Protein AF-A0A7D5DQP4-F1 (afdb_monomer)

Mean predicted aligned error: 4.55 Å

Structure (mmCIF, N/CA/C/O backbone):
data_AF-A0A7D5DQP4-F1
#
_entry.id   AF-A0A7D5DQP4-F1
#
loop_
_atom_site.group_PDB
_atom_site.id
_atom_site.type_symbol
_atom_site.label_atom_id
_atom_site.label_alt_id
_atom_site.label_comp_id
_atom_site.label_asym_id
_atom_site.label_entity_id
_atom_site.label_seq_id
_atom_site.pdbx_PDB_ins_code
_atom_site.Cartn_x
_atom_site.Cartn_y
_atom_site.Cartn_z
_atom_site.occupancy
_atom_site.B_iso_or_equiv
_atom_site.auth_seq_id
_atom_site.auth_comp_id
_atom_site.auth_asym_id
_atom_site.auth_atom_id
_atom_site.pdbx_PDB_model_num
ATOM 1 N N . LEU A 1 1 ? 13.576 -10.100 -7.286 1.00 78.50 1 LEU A N 1
ATOM 2 C CA . LEU A 1 1 ? 13.529 -10.003 -5.806 1.00 78.50 1 LEU A CA 1
ATOM 3 C C . LEU A 1 1 ? 12.063 -10.027 -5.376 1.00 78.50 1 LEU A C 1
ATOM 5 O O . LEU A 1 1 ? 11.245 -9.524 -6.134 1.00 78.50 1 LEU A O 1
ATOM 9 N N . GLY A 1 2 ? 11.731 -10.605 -4.218 1.00 84.50 2 GLY A N 1
ATOM 10 C CA . GLY A 1 2 ? 10.346 -10.770 -3.737 1.00 84.50 2 GLY A CA 1
ATOM 11 C C . GLY A 1 2 ? 9.825 -12.213 -3.813 1.00 84.50 2 GLY A C 1
ATOM 12 O O . GLY A 1 2 ? 10.461 -13.072 -4.422 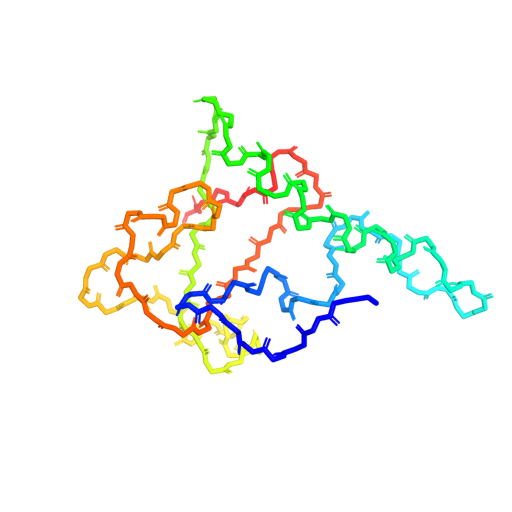1.00 84.50 2 GLY A O 1
ATOM 13 N N . THR A 1 3 ? 8.677 -12.478 -3.180 1.00 89.06 3 THR A N 1
ATOM 14 C CA . THR A 1 3 ? 8.008 -13.792 -3.142 1.00 89.06 3 THR A CA 1
ATOM 15 C C . THR A 1 3 ? 6.513 -13.650 -3.461 1.00 89.06 3 THR A C 1
ATOM 17 O O . THR A 1 3 ? 5.877 -12.737 -2.938 1.00 89.06 3 THR A O 1
ATOM 20 N N . PRO A 1 4 ? 5.921 -14.545 -4.278 1.00 88.12 4 PRO A N 1
ATOM 21 C CA . PRO A 1 4 ? 4.475 -14.571 -4.509 1.00 88.12 4 PRO A CA 1
ATOM 22 C C . PRO A 1 4 ? 3.704 -15.332 -3.416 1.00 88.12 4 PRO A C 1
ATOM 24 O O . PRO A 1 4 ? 2.483 -15.187 -3.297 1.00 88.12 4 PRO A O 1
ATOM 27 N N . HIS A 1 5 ? 4.399 -16.169 -2.641 1.00 91.94 5 HIS A N 1
ATOM 28 C CA . HIS A 1 5 ? 3.809 -16.931 -1.545 1.00 91.94 5 HIS A CA 1
ATOM 29 C C . HIS A 1 5 ? 3.397 -15.994 -0.410 1.00 91.94 5 HIS A C 1
ATOM 31 O O . HIS A 1 5 ? 4.084 -15.007 -0.153 1.00 91.94 5 HIS A O 1
ATOM 37 N N . ALA A 1 6 ? 2.279 -16.321 0.233 1.00 94.25 6 ALA A N 1
ATOM 38 C CA . ALA A 1 6 ? 1.795 -15.654 1.435 1.00 94.25 6 ALA A CA 1
ATOM 39 C C . ALA A 1 6 ? 2.444 -16.305 2.662 1.00 94.25 6 ALA A C 1
ATOM 41 O O . ALA A 1 6 ? 2.479 -17.535 2.736 1.00 94.25 6 ALA A O 1
ATOM 42 N N . TRP A 1 7 ? 2.966 -15.494 3.581 1.00 94.06 7 TRP A N 1
ATOM 43 C CA . TRP A 1 7 ? 3.678 -15.966 4.779 1.00 94.06 7 TRP A CA 1
ATOM 44 C C . TRP A 1 7 ? 3.168 -15.325 6.075 1.00 94.06 7 TRP A C 1
ATOM 46 O O . TRP A 1 7 ? 3.551 -15.775 7.153 1.00 94.06 7 TRP A O 1
ATOM 56 N N . GLY A 1 8 ? 2.347 -14.275 5.992 1.00 94.50 8 GLY A N 1
ATOM 57 C CA . GLY A 1 8 ? 1.822 -13.565 7.154 1.00 94.50 8 GLY A CA 1
ATOM 58 C C . GLY A 1 8 ? 0.403 -13.987 7.524 1.00 94.50 8 GLY A C 1
ATOM 59 O O . GLY A 1 8 ? -0.250 -14.767 6.831 1.00 94.50 8 GLY A O 1
ATOM 60 N N . ASP A 1 9 ? -0.112 -13.411 8.612 1.00 96.50 9 ASP A N 1
ATOM 61 C CA . ASP A 1 9 ? -1.559 -13.393 8.831 1.00 96.50 9 ASP A CA 1
ATOM 62 C C . ASP A 1 9 ? -2.235 -12.567 7.730 1.00 96.50 9 ASP A C 1
ATOM 64 O O . ASP A 1 9 ? -3.190 -13.027 7.105 1.00 96.50 9 ASP A O 1
ATOM 68 N N . ILE A 1 10 ? -1.697 -11.375 7.450 1.00 97.62 10 ILE A N 1
ATOM 69 C CA . ILE A 1 10 ? -2.155 -10.477 6.390 1.00 97.62 10 ILE A CA 1
ATOM 70 C C . ILE A 1 10 ? -1.005 -10.242 5.412 1.00 97.62 10 ILE A C 1
ATOM 72 O O . ILE A 1 10 ? 0.012 -9.649 5.770 1.00 97.62 10 ILE A O 1
ATOM 76 N N . ASP A 1 11 ? -1.199 -10.637 4.157 1.00 97.81 11 ASP A N 1
ATOM 77 C CA . ASP A 1 11 ? -0.252 -10.383 3.074 1.00 97.81 11 ASP A CA 1
ATOM 78 C C . ASP A 1 11 ? -0.812 -9.300 2.145 1.00 97.81 11 ASP A C 1
ATOM 80 O O . ASP A 1 11 ? -1.847 -9.477 1.493 1.00 97.81 11 ASP A O 1
ATOM 84 N N . PHE A 1 12 ? -0.124 -8.161 2.071 1.00 98.19 12 PHE A N 1
ATOM 85 C CA . PHE A 1 12 ? -0.503 -7.057 1.194 1.00 98.19 12 PHE A CA 1
ATOM 86 C C . PHE A 1 12 ? 0.244 -7.129 -0.140 1.00 98.19 12 PHE A C 1
ATOM 88 O O . PHE A 1 12 ? 1.464 -7.265 -0.178 1.00 98.19 12 PHE A O 1
ATOM 95 N N . TYR A 1 13 ? -0.482 -6.926 -1.238 1.00 97.88 13 TYR A N 1
ATOM 96 C CA . TYR A 1 13 ? 0.036 -6.940 -2.605 1.00 97.88 13 TYR A CA 1
ATOM 97 C C . TYR A 1 13 ? -0.262 -5.601 -3.313 1.00 97.88 13 TYR A C 1
ATOM 99 O O . TYR A 1 13 ? -1.147 -5.540 -4.180 1.00 97.88 13 TYR A O 1
ATOM 107 N N . PRO A 1 14 ? 0.444 -4.502 -2.962 1.00 97.69 14 PRO A N 1
ATOM 108 C CA . PRO A 1 14 ? 0.324 -3.221 -3.658 1.00 97.69 14 PRO A CA 1
ATOM 109 C C . PRO A 1 14 ? 0.592 -3.390 -5.147 1.00 97.69 14 PRO A C 1
ATOM 111 O O . PRO A 1 14 ? 1.610 -3.958 -5.548 1.00 97.69 14 PRO A O 1
ATOM 114 N N . ASN A 1 15 ? -0.337 -2.915 -5.971 1.00 96.94 15 ASN A N 1
ATOM 115 C CA . ASN A 1 15 ? -0.245 -2.970 -7.428 1.00 96.94 15 ASN A CA 1
ATOM 116 C C . ASN A 1 15 ? 0.009 -4.396 -7.969 1.00 96.94 15 ASN A C 1
ATOM 118 O O . ASN A 1 15 ? 0.649 -4.568 -9.000 1.00 96.94 15 ASN A O 1
ATOM 122 N N . GLY A 1 16 ? -0.454 -5.430 -7.254 1.00 95.06 16 GLY A N 1
ATOM 123 C CA . GLY A 1 16 ? -0.244 -6.833 -7.627 1.00 95.06 16 GLY A CA 1
ATOM 124 C C . GLY A 1 16 ? 1.131 -7.406 -7.262 1.00 95.06 16 GLY A C 1
ATOM 125 O O . GLY A 1 16 ? 1.415 -8.537 -7.640 1.00 95.06 16 GLY A O 1
ATOM 126 N N . ALA A 1 17 ? 1.954 -6.663 -6.510 1.00 91.12 17 ALA A N 1
ATOM 127 C CA . ALA A 1 17 ? 3.302 -7.031 -6.053 1.00 91.12 17 ALA A CA 1
ATOM 128 C C . ALA A 1 17 ? 4.342 -7.309 -7.158 1.00 91.12 17 ALA A C 1
ATOM 130 O O . ALA A 1 17 ? 5.367 -7.934 -6.888 1.00 91.12 17 ALA A O 1
ATOM 131 N N . SER A 1 18 ? 4.105 -6.829 -8.382 1.00 86.62 18 SER A N 1
ATOM 132 C CA . SER A 1 18 ? 5.082 -6.856 -9.475 1.00 86.62 18 SER A CA 1
ATOM 133 C C . SER A 1 18 ? 5.665 -5.460 -9.714 1.00 86.62 18 SER A C 1
ATOM 135 O O . SER A 1 18 ? 6.487 -4.987 -8.929 1.00 86.62 18 SER A O 1
ATOM 137 N N . ASP A 1 19 ? 5.201 -4.773 -10.753 1.00 90.12 19 ASP A N 1
ATOM 138 C CA . ASP A 1 19 ? 5.724 -3.489 -11.194 1.00 90.12 19 ASP A CA 1
ATOM 139 C C . ASP A 1 19 ? 5.060 -2.357 -10.426 1.00 90.12 19 ASP A C 1
ATOM 141 O O . ASP A 1 19 ? 3.857 -2.101 -10.541 1.00 90.12 19 ASP A O 1
ATOM 145 N N . GLN A 1 20 ? 5.860 -1.658 -9.629 1.00 95.25 20 GLN A N 1
ATOM 146 C CA . GLN A 1 20 ? 5.343 -0.573 -8.819 1.00 95.25 20 GLN A CA 1
ATOM 147 C C . GLN A 1 20 ? 5.310 0.738 -9.619 1.00 95.25 20 GLN A C 1
ATOM 149 O O . GLN A 1 20 ? 6.274 1.068 -10.320 1.00 95.25 20 GLN A O 1
ATOM 154 N N . PRO A 1 21 ? 4.232 1.537 -9.509 1.00 95.75 21 PRO A N 1
ATOM 155 C CA . PRO A 1 21 ? 4.121 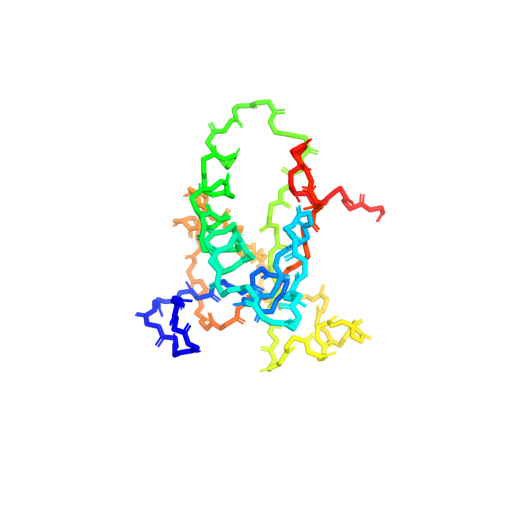2.807 -10.213 1.00 95.75 21 PRO A CA 1
ATOM 156 C C . PRO A 1 21 ? 5.320 3.731 -9.950 1.00 95.75 21 PRO A C 1
ATOM 158 O O . PRO A 1 21 ? 5.793 3.873 -8.819 1.00 95.75 21 PRO A O 1
ATOM 161 N N . GLY A 1 22 ? 5.804 4.389 -11.004 1.00 93.69 22 GLY A N 1
ATOM 162 C CA . GLY A 1 22 ? 6.952 5.302 -10.944 1.00 93.69 22 GLY A CA 1
ATOM 163 C C . GLY A 1 22 ? 8.325 4.633 -11.031 1.00 93.69 22 GLY A C 1
ATOM 164 O O . GLY A 1 22 ? 9.316 5.349 -11.125 1.00 93.69 22 GLY A O 1
ATOM 165 N N . CYS A 1 23 ? 8.400 3.300 -11.040 1.00 92.25 23 CYS A N 1
ATOM 166 C CA . CYS A 1 23 ? 9.640 2.598 -11.350 1.00 92.25 23 CYS A CA 1
ATOM 167 C C . CYS A 1 23 ? 9.861 2.486 -12.869 1.00 92.25 23 CYS A C 1
ATOM 169 O O . CYS A 1 23 ? 8.881 2.411 -13.621 1.00 92.25 23 CYS A O 1
ATOM 171 N N . PRO A 1 24 ? 11.125 2.482 -13.340 1.00 85.94 24 PRO A N 1
ATOM 172 C CA . PRO A 1 24 ? 11.439 2.203 -14.736 1.00 85.94 24 PRO A CA 1
ATOM 173 C C . PRO A 1 24 ? 10.822 0.873 -15.162 1.00 85.94 24 PRO A C 1
ATOM 175 O O . PRO A 1 24 ? 10.815 -0.082 -14.387 1.00 85.94 24 PRO A O 1
ATOM 178 N N . LYS A 1 25 ? 10.302 0.810 -16.388 1.00 75.19 25 LYS A N 1
ATOM 179 C CA . LYS A 1 25 ? 9.863 -0.462 -16.962 1.00 75.19 25 LYS A CA 1
ATOM 180 C C . LYS A 1 25 ? 11.083 -1.285 -17.375 1.00 75.19 25 LYS A C 1
ATOM 182 O O . LYS A 1 25 ? 12.104 -0.681 -17.717 1.00 75.19 25 LYS A O 1
ATOM 187 N N . PRO A 1 26 ? 10.967 -2.621 -17.418 1.00 64.44 26 PRO A N 1
ATOM 188 C CA . PRO A 1 26 ? 12.027 -3.460 -17.948 1.00 64.44 26 PRO A CA 1
ATOM 189 C C . PRO A 1 26 ? 12.342 -3.012 -19.377 1.00 64.44 26 PRO A C 1
ATOM 191 O O . PRO A 1 26 ? 11.484 -3.080 -20.261 1.00 64.44 26 PRO A O 1
ATOM 194 N N . VAL A 1 27 ? 13.553 -2.509 -19.607 1.00 63.09 27 VAL A N 1
ATOM 195 C CA . VAL A 1 27 ? 14.058 -2.280 -20.963 1.00 63.09 27 VAL A CA 1
ATOM 196 C C . VAL A 1 27 ? 14.760 -3.566 -21.364 1.00 63.09 27 VAL A C 1
ATOM 198 O O . VAL A 1 27 ? 15.588 -4.077 -20.609 1.00 63.09 27 VAL A O 1
ATOM 201 N N . SER A 1 28 ? 14.416 -4.115 -22.528 1.00 53.88 28 SER A N 1
ATOM 202 C CA . SER A 1 28 ? 15.042 -5.319 -23.078 1.00 53.88 28 SER A CA 1
ATOM 203 C C . SER A 1 28 ? 16.569 -5.152 -23.109 1.00 53.88 28 SER A C 1
ATOM 205 O O . SER A 1 28 ? 17.089 -4.461 -23.981 1.00 53.88 28 SER A O 1
ATOM 207 N N . GLY A 1 29 ? 17.270 -5.746 -22.134 1.00 54.97 29 GLY A N 1
ATOM 208 C CA . GLY A 1 29 ? 18.733 -5.712 -22.018 1.00 54.97 29 GLY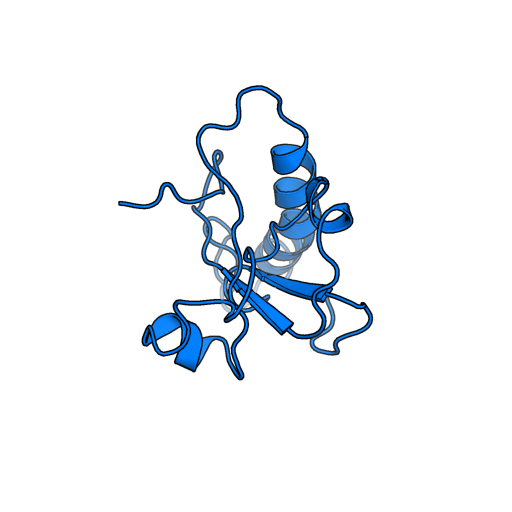 A CA 1
ATOM 209 C C . GLY A 1 29 ? 19.322 -5.089 -20.740 1.00 54.97 29 GLY A C 1
ATOM 210 O O . GLY A 1 29 ? 20.534 -5.169 -20.569 1.00 54.97 29 GLY A O 1
ATOM 211 N N . GLY A 1 30 ? 18.528 -4.512 -19.826 1.00 55.25 30 GLY A N 1
ATOM 212 C CA . GLY A 1 30 ? 19.029 -3.951 -18.556 1.00 55.25 30 GLY A CA 1
ATOM 213 C C . GLY A 1 30 ? 18.251 -4.456 -17.338 1.00 55.25 30 GLY A C 1
ATOM 214 O O . GLY A 1 30 ? 17.099 -4.088 -17.163 1.00 55.25 30 GLY A O 1
ATOM 215 N N . LEU A 1 31 ? 18.876 -5.286 -16.493 1.00 55.97 31 LEU A N 1
ATOM 216 C CA . LEU A 1 31 ? 18.191 -6.127 -15.490 1.00 55.97 31 LEU A CA 1
ATOM 217 C C . LEU A 1 31 ? 18.130 -5.546 -14.056 1.00 55.97 31 LEU A C 1
ATOM 219 O O . LEU A 1 31 ? 17.801 -6.269 -13.117 1.00 55.97 31 LEU A O 1
ATOM 223 N N . HIS A 1 32 ? 18.518 -4.290 -13.812 1.00 62.38 32 HIS A N 1
ATOM 224 C CA . HIS A 1 32 ? 18.864 -3.886 -12.435 1.00 62.38 32 HIS A CA 1
ATOM 225 C C . HIS A 1 32 ? 18.092 -2.705 -11.836 1.00 62.38 32 HIS A C 1
ATOM 227 O O . HIS A 1 32 ? 17.811 -2.731 -10.635 1.00 62.38 32 HIS A O 1
ATOM 233 N N . ALA A 1 33 ? 17.718 -1.686 -12.610 1.00 61.62 33 ALA A N 1
ATOM 234 C CA . ALA A 1 33 ? 17.104 -0.481 -12.039 1.00 61.62 33 ALA A CA 1
ATOM 235 C C . ALA A 1 33 ? 15.606 -0.650 -11.718 1.00 61.62 33 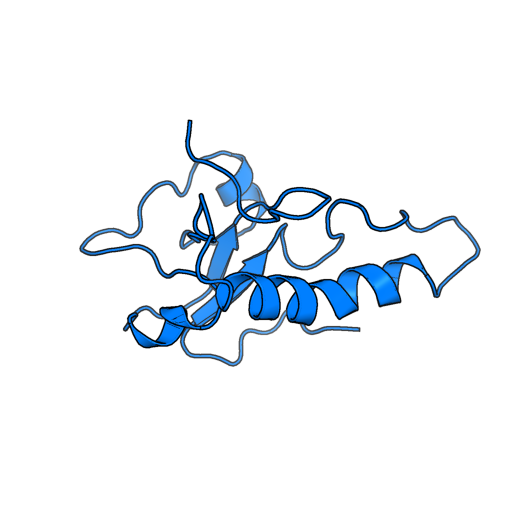ALA A C 1
ATOM 237 O O . ALA A 1 33 ? 15.127 -0.157 -10.698 1.00 61.62 33 ALA A O 1
ATOM 238 N N . ASP A 1 34 ? 14.875 -1.371 -12.564 1.00 74.94 34 ASP A N 1
ATOM 239 C CA . ASP A 1 34 ? 13.440 -1.645 -12.453 1.00 74.94 34 ASP A CA 1
ATOM 240 C C . ASP A 1 34 ? 13.122 -2.561 -11.261 1.00 74.94 34 ASP A C 1
ATOM 242 O O . ASP A 1 34 ? 12.331 -2.201 -10.384 1.00 74.94 34 ASP A O 1
ATOM 246 N 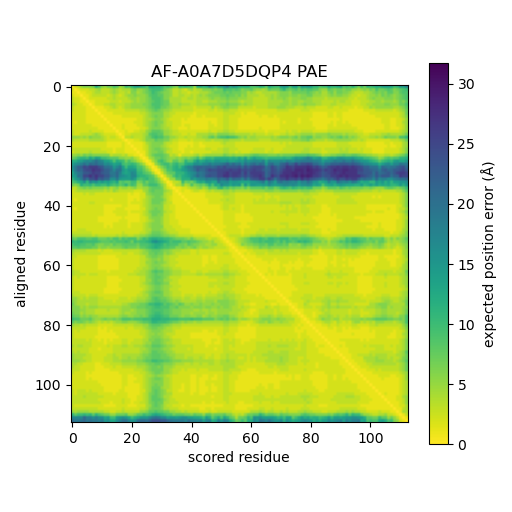N . VAL A 1 35 ? 13.811 -3.705 -11.172 1.00 81.56 35 VAL A N 1
ATOM 247 C CA . VAL A 1 35 ? 13.629 -4.689 -10.095 1.00 81.56 35 VAL A CA 1
ATOM 248 C C . VAL A 1 35 ? 14.022 -4.090 -8.750 1.00 81.56 35 VAL A C 1
ATOM 250 O O . VAL A 1 35 ? 13.302 -4.268 -7.768 1.00 81.56 35 VAL A O 1
ATOM 253 N N . SER A 1 36 ? 15.142 -3.361 -8.693 1.00 87.94 36 SER A N 1
ATOM 254 C CA . SER A 1 36 ? 15.585 -2.702 -7.462 1.00 87.94 36 SER A CA 1
ATOM 255 C C . SER A 1 36 ? 14.592 -1.627 -7.019 1.00 87.94 36 SER A C 1
ATOM 257 O O . SER A 1 36 ? 14.213 -1.601 -5.849 1.00 87.94 36 SER A O 1
ATOM 259 N N . CYS A 1 37 ? 14.102 -0.790 -7.940 1.00 92.19 37 CYS A N 1
ATOM 260 C CA . CYS A 1 37 ? 13.105 0.229 -7.614 1.00 92.19 37 CYS A CA 1
ATOM 261 C C . CYS A 1 37 ? 11.824 -0.392 -7.042 1.00 92.19 37 CYS A C 1
ATOM 263 O O . CYS A 1 37 ? 11.404 -0.025 -5.942 1.00 92.19 37 CYS A O 1
ATOM 265 N N . SER A 1 38 ? 11.232 -1.370 -7.738 1.00 93.31 38 SER A N 1
ATOM 266 C CA . SER A 1 38 ? 10.000 -2.028 -7.283 1.00 93.31 38 SER A CA 1
ATOM 267 C C . SER A 1 38 ? 10.205 -2.771 -5.963 1.00 93.31 38 SER A C 1
ATOM 269 O O . SER A 1 38 ? 9.318 -2.764 -5.113 1.00 93.31 38 SER A O 1
ATOM 271 N N . HIS A 1 39 ? 11.386 -3.352 -5.738 1.00 92.88 39 HIS A N 1
ATOM 272 C CA . HIS A 1 39 ? 11.720 -4.005 -4.475 1.00 92.88 39 HIS A CA 1
ATOM 273 C C . HIS A 1 39 ? 11.770 -3.017 -3.296 1.00 92.88 39 HIS A C 1
ATOM 275 O O . HIS A 1 39 ? 11.176 -3.276 -2.249 1.00 92.88 39 HIS A O 1
ATOM 281 N N . HIS A 1 40 ? 12.401 -1.850 -3.471 1.00 94.81 40 HIS A N 1
ATOM 282 C CA . HIS A 1 40 ? 12.504 -0.826 -2.422 1.00 94.81 40 HIS A CA 1
ATOM 283 C C . HIS A 1 40 ? 11.161 -0.174 -2.058 1.00 94.81 40 HIS A C 1
ATOM 285 O O . HIS A 1 40 ? 11.028 0.398 -0.974 1.00 94.81 40 HIS A O 1
ATOM 291 N N . ARG A 1 41 ? 10.135 -0.285 -2.911 1.00 96.81 41 ARG A N 1
ATOM 292 C CA . ARG A 1 41 ? 8.805 0.278 -2.633 1.00 96.81 41 ARG A CA 1
ATOM 293 C C . ARG A 1 41 ? 8.138 -0.300 -1.396 1.00 96.81 41 ARG A C 1
ATOM 295 O O . ARG A 1 41 ? 7.425 0.442 -0.731 1.00 96.81 41 ARG A O 1
ATOM 302 N N . ALA A 1 42 ? 8.407 -1.557 -1.043 1.00 96.56 42 ALA A N 1
ATOM 303 C CA . ALA A 1 42 ? 7.910 -2.133 0.207 1.00 96.56 42 ALA A CA 1
ATOM 304 C C . ALA A 1 42 ? 8.335 -1.284 1.422 1.00 96.56 42 ALA A C 1
ATOM 306 O O . ALA A 1 42 ? 7.511 -0.962 2.278 1.00 96.56 42 ALA A O 1
ATOM 307 N N . ILE A 1 43 ? 9.597 -0.840 1.436 1.00 97.25 43 ILE A N 1
ATOM 308 C CA . ILE A 1 43 ? 10.149 0.035 2.476 1.00 97.25 43 ILE A CA 1
ATOM 309 C C . ILE A 1 43 ? 9.527 1.431 2.373 1.00 97.25 43 ILE A C 1
ATOM 311 O O . ILE A 1 43 ? 9.072 1.971 3.378 1.00 97.25 43 I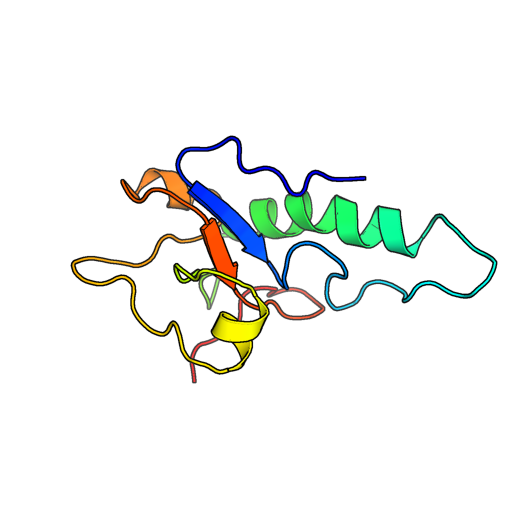LE A O 1
ATOM 315 N N . SER A 1 44 ? 9.461 2.009 1.167 1.00 97.69 44 SER A N 1
ATOM 316 C CA . SER A 1 44 ? 8.884 3.348 0.969 1.00 97.69 44 SER A CA 1
ATOM 317 C C . SER A 1 44 ? 7.435 3.442 1.452 1.00 97.69 44 SER A C 1
ATOM 319 O O . SER A 1 44 ? 7.082 4.408 2.123 1.00 97.69 44 SER A O 1
ATOM 321 N N . TYR A 1 45 ? 6.603 2.443 1.143 1.00 98.00 45 TYR A N 1
ATOM 322 C CA . TYR A 1 45 ? 5.211 2.406 1.587 1.00 98.00 45 TYR A CA 1
ATOM 323 C C . TYR A 1 45 ? 5.115 2.284 3.105 1.00 98.00 45 TYR A C 1
ATOM 325 O O . TYR A 1 45 ? 4.361 3.033 3.719 1.00 98.00 45 TYR A O 1
ATOM 333 N N . PHE A 1 46 ? 5.912 1.406 3.724 1.00 98.00 46 PHE A N 1
ATOM 334 C CA . PHE A 1 46 ? 5.920 1.265 5.178 1.00 98.00 46 PHE A CA 1
ATOM 335 C C . PHE A 1 46 ? 6.323 2.570 5.877 1.00 98.00 46 PHE A C 1
ATOM 337 O O . PHE A 1 46 ? 5.619 3.018 6.779 1.00 98.00 46 PHE A O 1
ATOM 344 N N . LEU A 1 47 ? 7.405 3.218 5.434 1.00 97.62 47 LEU A N 1
ATOM 345 C CA . LEU A 1 47 ? 7.867 4.481 6.016 1.00 97.62 47 LEU A CA 1
ATOM 346 C C . LEU A 1 47 ? 6.833 5.602 5.874 1.00 97.62 47 LEU A C 1
ATOM 348 O O . LEU A 1 47 ? 6.658 6.390 6.801 1.00 97.62 47 LEU A O 1
ATOM 352 N N . GLU A 1 48 ? 6.119 5.667 4.748 1.00 97.00 48 GLU A N 1
ATOM 353 C CA . GLU A 1 48 ? 5.067 6.668 4.567 1.00 97.00 48 GLU A CA 1
ATOM 354 C C . GLU A 1 48 ? 3.920 6.483 5.577 1.00 97.00 48 GLU A C 1
ATOM 356 O O . GLU A 1 48 ? 3.358 7.467 6.052 1.00 97.00 48 GLU A O 1
ATOM 361 N N . THR A 1 49 ? 3.631 5.243 5.990 1.00 96.44 49 THR A N 1
ATOM 362 C CA . THR A 1 49 ? 2.568 4.952 6.974 1.00 96.44 49 THR A CA 1
ATOM 363 C C . THR A 1 49 ? 2.877 5.451 8.387 1.00 96.44 49 THR A C 1
ATOM 365 O O . THR A 1 49 ? 1.975 5.526 9.217 1.00 96.44 49 THR A O 1
ATOM 368 N N . LEU A 1 50 ? 4.137 5.810 8.660 1.00 95.94 50 LEU A N 1
ATOM 369 C CA . LEU A 1 50 ? 4.579 6.380 9.936 1.00 95.94 50 LEU A CA 1
ATOM 370 C C . LEU A 1 50 ? 4.429 7.908 9.985 1.00 95.94 50 LEU A C 1
ATOM 372 O O . LEU A 1 50 ? 4.591 8.511 11.045 1.00 95.94 50 LEU A O 1
ATOM 376 N N . GLN A 1 51 ? 4.156 8.561 8.851 1.00 93.88 51 GLN A N 1
ATOM 377 C CA . GLN A 1 51 ? 4.066 10.017 8.790 1.00 93.88 51 GLN A CA 1
ATOM 378 C C . GLN A 1 51 ? 2.779 10.520 9.454 1.00 93.88 51 GLN A C 1
ATOM 380 O O . GLN A 1 51 ? 1.675 10.132 9.078 1.00 93.88 51 GLN A O 1
ATOM 385 N N . GLN A 1 52 ? 2.912 11.462 10.390 1.00 82.44 52 GLN A N 1
ATOM 386 C CA . GLN A 1 52 ? 1.774 12.031 11.128 1.00 82.44 52 GLN A CA 1
ATOM 387 C C . GLN A 1 52 ? 0.817 12.852 10.246 1.00 82.44 52 GLN A C 1
ATOM 389 O O . GLN A 1 52 ? -0.375 12.917 10.529 1.00 82.44 52 GLN A O 1
ATOM 394 N N . ASN A 1 53 ? 1.313 13.432 9.147 1.00 85.38 53 ASN A N 1
ATOM 395 C CA . ASN A 1 53 ? 0.540 14.306 8.253 1.00 85.38 53 ASN A CA 1
ATOM 396 C C . ASN A 1 53 ? -0.018 13.572 7.016 1.00 85.38 53 ASN A C 1
ATOM 398 O O . ASN A 1 53 ? -0.249 14.186 5.971 1.00 85.38 53 ASN A O 1
ATOM 402 N N . GLN A 1 54 ? -0.212 12.251 7.096 1.00 85.25 54 GLN A N 1
ATOM 403 C CA . GLN A 1 54 ? -0.824 11.477 6.014 1.00 85.25 54 GLN A CA 1
ATOM 404 C C . GLN A 1 54 ? -2.267 11.939 5.751 1.00 85.25 54 GLN A C 1
ATOM 406 O O . GLN A 1 54 ? -3.119 11.930 6.634 1.00 85.25 54 GLN A O 1
ATOM 411 N N . THR A 1 55 ? -2.563 12.296 4.497 1.00 89.12 55 THR A N 1
ATOM 412 C CA . THR A 1 55 ? -3.906 12.745 4.067 1.00 89.12 55 THR A CA 1
ATOM 413 C C . THR A 1 55 ? -4.739 11.641 3.405 1.00 89.12 55 THR A C 1
ATOM 415 O O . THR A 1 55 ? -5.834 11.895 2.902 1.00 89.12 55 THR A O 1
ATOM 418 N N . CYS A 1 56 ? -4.215 10.416 3.364 1.00 94.75 56 CYS A N 1
ATOM 419 C CA . CYS A 1 56 ? -4.885 9.219 2.866 1.00 94.75 56 CYS A CA 1
ATOM 420 C C . CYS A 1 56 ? -4.440 7.984 3.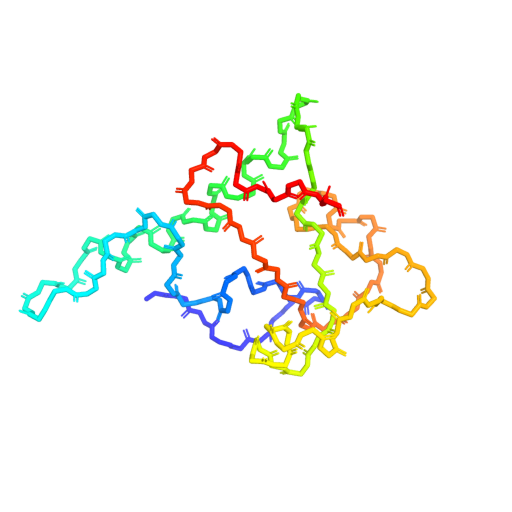665 1.00 94.75 56 CYS A C 1
ATOM 422 O O . CYS A 1 56 ? -3.637 8.085 4.590 1.00 94.75 56 CYS A O 1
ATOM 424 N N . GLN A 1 57 ? -5.012 6.822 3.350 1.00 94.62 57 GLN A N 1
ATOM 425 C CA . GLN A 1 57 ? -4.670 5.543 3.975 1.00 94.62 57 GLN A CA 1
ATOM 426 C C . GLN A 1 57 ? -4.369 4.516 2.882 1.00 94.62 57 GLN A C 1
ATOM 428 O O . GLN A 1 57 ? -5.027 4.503 1.839 1.00 94.62 57 GLN A O 1
ATOM 433 N N . PHE A 1 58 ? -3.433 3.604 3.139 1.00 97.06 58 PHE A N 1
ATOM 434 C CA . PHE A 1 58 ? -3.189 2.433 2.292 1.00 97.06 58 PHE A CA 1
ATOM 435 C C . PHE A 1 58 ? -4.214 1.322 2.570 1.00 97.06 58 PHE A C 1
ATOM 437 O O . PHE A 1 58 ? -3.862 0.201 2.937 1.00 97.06 58 PHE A O 1
ATOM 444 N N . GLN A 1 59 ? -5.501 1.648 2.451 1.00 96.94 59 GLN A N 1
ATOM 445 C CA . GLN A 1 59 ? -6.579 0.686 2.662 1.00 96.94 59 GLN A CA 1
ATOM 446 C C . GLN A 1 59 ? -6.540 -0.394 1.572 1.00 96.94 59 GLN A C 1
ATOM 448 O O . GLN A 1 59 ? -6.566 -0.078 0.380 1.00 96.94 59 GLN A O 1
ATOM 453 N N . ALA A 1 60 ? -6.517 -1.660 1.985 1.00 97.50 60 ALA A N 1
ATOM 454 C CA . ALA A 1 60 ? -6.441 -2.803 1.085 1.00 97.50 60 ALA A CA 1
ATOM 455 C C . ALA A 1 60 ? -7.682 -3.694 1.189 1.00 97.50 60 ALA A C 1
ATOM 457 O O . ALA A 1 60 ? -8.343 -3.737 2.224 1.00 97.50 60 ALA A O 1
ATOM 458 N N . TYR A 1 61 ? -8.001 -4.412 0.113 1.00 97.75 61 TYR A N 1
ATOM 459 C CA . TYR A 1 61 ? -9.232 -5.194 -0.006 1.00 97.75 61 TYR A CA 1
ATOM 460 C C . TYR A 1 61 ? -8.936 -6.674 -0.259 1.00 97.75 61 TYR A C 1
ATOM 462 O O . TYR A 1 61 ? -8.038 -6.977 -1.053 1.00 97.75 61 TYR A O 1
ATOM 470 N N . PRO A 1 62 ? -9.677 -7.593 0.385 1.00 97.44 62 PRO A N 1
ATOM 471 C CA . PRO A 1 62 ? -9.499 -9.019 0.184 1.00 97.44 62 PRO A CA 1
ATOM 472 C C . PRO A 1 62 ? -9.977 -9.371 -1.217 1.00 97.44 62 PRO A C 1
ATOM 474 O O . PRO A 1 62 ? -11.065 -8.971 -1.627 1.00 97.44 62 PRO A O 1
ATOM 477 N N . CYS A 1 63 ? -9.163 -10.100 -1.968 1.00 97.00 63 CYS A N 1
ATOM 478 C CA . CYS A 1 63 ? -9.545 -10.535 -3.304 1.00 97.00 63 CYS A CA 1
ATOM 479 C C . CYS A 1 63 ? -8.809 -11.818 -3.681 1.00 97.00 63 CYS A C 1
ATOM 481 O O . CYS A 1 63 ? -7.735 -12.096 -3.152 1.00 97.00 63 CYS A O 1
ATOM 483 N N . SER A 1 64 ? -9.360 -12.605 -4.604 1.00 95.12 64 SER A N 1
ATOM 484 C CA . SER A 1 64 ? -8.697 -13.828 -5.076 1.00 95.12 64 SER A CA 1
ATOM 485 C C . SER A 1 64 ? -7.476 -13.511 -5.937 1.00 95.12 64 SER A C 1
ATOM 487 O O . SER A 1 64 ? -6.447 -14.178 -5.837 1.00 95.12 64 SER A O 1
ATOM 489 N N . THR A 1 65 ? -7.582 -12.480 -6.780 1.00 95.94 65 THR A N 1
ATOM 490 C CA . THR A 1 65 ? -6.504 -12.032 -7.662 1.00 95.94 65 THR A CA 1
ATOM 491 C C . THR A 1 65 ? -6.477 -10.512 -7.776 1.00 95.94 65 THR A C 1
ATOM 493 O O . THR A 1 65 ? -7.490 -9.830 -7.605 1.00 95.94 65 THR A O 1
ATOM 496 N N . PHE A 1 66 ? -5.323 -9.967 -8.172 1.00 96.31 66 PHE A N 1
ATOM 497 C CA . PHE A 1 66 ? -5.224 -8.543 -8.493 1.00 96.31 66 PHE A CA 1
ATOM 498 C C . PHE A 1 66 ? -6.100 -8.149 -9.697 1.00 96.31 66 PHE A C 1
ATOM 500 O O . PHE A 1 66 ? -6.602 -7.030 -9.759 1.00 96.31 66 PHE A O 1
ATOM 507 N N . LYS A 1 67 ? -6.341 -9.072 -10.639 1.00 97.31 67 LYS A N 1
ATOM 508 C CA . LYS A 1 67 ? -7.217 -8.833 -11.795 1.00 97.31 67 LYS A CA 1
ATOM 509 C C . LYS A 1 67 ? -8.664 -8.598 -11.360 1.00 97.31 67 LYS A C 1
ATOM 511 O O . LYS A 1 67 ? -9.308 -7.692 -11.882 1.00 97.31 67 LYS A O 1
ATOM 516 N N . ASP A 1 68 ? -9.162 -9.378 -10.407 1.00 97.62 68 ASP A N 1
ATOM 517 C CA . ASP A 1 68 ? -10.527 -9.226 -9.888 1.00 97.62 68 ASP A CA 1
ATOM 518 C C . ASP A 1 68 ? -10.662 -7.952 -9.048 1.00 97.62 68 ASP A C 1
ATOM 520 O O . ASP A 1 68 ? -11.659 -7.235 -9.151 1.00 97.62 68 ASP A O 1
ATOM 524 N N . TYR A 1 69 ? -9.603 -7.589 -8.319 1.00 96.94 69 TYR A N 1
ATOM 525 C CA . TYR A 1 69 ? -9.516 -6.295 -7.648 1.00 96.94 69 TYR A CA 1
ATOM 526 C C . TYR A 1 69 ? -9.616 -5.131 -8.650 1.00 96.94 69 TYR A C 1
ATOM 528 O O . TYR A 1 69 ? -10.408 -4.211 -8.451 1.00 96.94 69 TYR A O 1
ATOM 536 N N . LEU A 1 70 ? -8.881 -5.181 -9.770 1.00 95.94 70 LEU A N 1
ATOM 537 C CA . LEU A 1 70 ? -8.932 -4.137 -10.804 1.00 95.94 70 LEU A CA 1
ATOM 538 C C . LEU A 1 70 ? -10.294 -4.035 -11.501 1.00 95.94 70 LEU A C 1
ATOM 540 O O . LEU A 1 70 ? -10.671 -2.940 -11.914 1.00 95.94 70 LEU A O 1
ATOM 544 N N . LYS A 1 71 ? -11.038 -5.142 -11.609 1.00 97.25 71 LYS A N 1
ATOM 545 C CA . LYS A 1 71 ? -12.419 -5.155 -12.120 1.00 97.25 71 LYS A CA 1
ATOM 546 C C . LYS A 1 71 ? -13.437 -4.570 -11.136 1.00 97.25 71 LYS A C 1
ATOM 548 O O . LYS A 1 71 ? -14.600 -4.429 -11.498 1.00 97.25 71 LYS A O 1
ATOM 553 N N . GLY A 1 72 ? -13.031 -4.255 -9.905 1.00 95.62 72 GLY A N 1
ATOM 554 C CA . GLY A 1 72 ? -13.939 -3.776 -8.865 1.00 95.62 72 GLY A CA 1
ATOM 555 C C . GLY A 1 72 ? -14.815 -4.878 -8.267 1.00 95.62 72 GLY A C 1
ATOM 556 O O . GLY A 1 72 ? -15.840 -4.575 -7.669 1.00 95.62 72 GLY A O 1
ATOM 557 N N . SER A 1 73 ? -14.428 -6.151 -8.398 1.00 96.12 73 SER A N 1
ATOM 558 C CA . SER A 1 73 ? -15.174 -7.276 -7.811 1.00 96.12 73 SER A CA 1
ATOM 559 C C . SER A 1 73 ? -15.025 -7.362 -6.285 1.00 96.12 73 SER A C 1
ATOM 561 O O . SER A 1 73 ? -15.789 -8.065 -5.633 1.00 96.12 73 SER A O 1
ATOM 563 N N . CYS A 1 74 ? -14.051 -6.645 -5.718 1.00 95.31 74 CYS A N 1
ATOM 564 C CA . CYS A 1 74 ? -13.676 -6.684 -4.308 1.00 95.31 74 CYS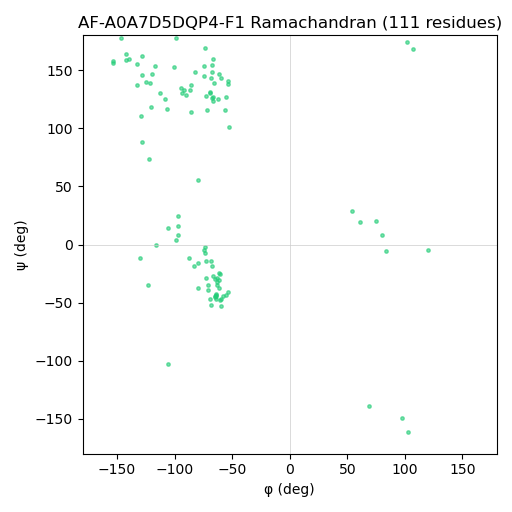 A CA 1
ATOM 565 C C . CYS A 1 74 ? -13.639 -5.259 -3.732 1.00 95.31 74 CYS A C 1
ATOM 567 O O . CYS A 1 74 ? -12.604 -4.594 -3.768 1.00 95.31 74 CYS A O 1
ATOM 569 N N . THR A 1 75 ? -14.780 -4.770 -3.241 1.00 92.44 75 THR A N 1
ATOM 570 C CA . THR A 1 75 ? -14.961 -3.377 -2.769 1.00 92.44 75 THR A CA 1
ATOM 571 C C . THR A 1 75 ? -15.282 -3.261 -1.279 1.00 92.44 75 THR A C 1
ATOM 573 O O . THR A 1 75 ? -15.429 -2.154 -0.762 1.00 92.44 75 THR A O 1
ATOM 576 N N . SER A 1 76 ? -15.374 -4.388 -0.572 1.00 94.00 76 SER A N 1
ATOM 577 C CA . SER A 1 76 ? -15.697 -4.464 0.853 1.00 94.00 76 SER A CA 1
ATOM 578 C C . SER A 1 76 ? -14.845 -5.529 1.542 1.00 94.00 76 SER A C 1
ATOM 580 O O . SER A 1 76 ? -14.320 -6.430 0.890 1.00 94.00 76 SER A O 1
ATOM 582 N N . CYS A 1 77 ? -14.719 -5.420 2.863 1.00 94.31 77 CYS A N 1
ATOM 583 C CA . CYS A 1 77 ? -14.065 -6.412 3.716 1.00 94.31 77 CYS A CA 1
ATOM 584 C C . CYS A 1 77 ? -15.068 -7.235 4.540 1.00 94.31 77 CYS A C 1
ATOM 586 O O . CYS A 1 77 ? -14.671 -7.921 5.477 1.00 94.31 77 CYS A O 1
ATOM 588 N N . GLY A 1 78 ? -16.356 -7.178 4.181 1.00 90.81 78 GLY A N 1
ATOM 589 C CA . GLY A 1 78 ? -17.435 -7.794 4.952 1.00 90.81 78 GLY A CA 1
ATOM 590 C C . GLY A 1 78 ? -17.642 -7.064 6.275 1.00 90.81 78 GLY A C 1
ATOM 591 O O . GLY A 1 78 ? -17.557 -5.835 6.325 1.00 90.81 78 GLY A O 1
ATOM 592 N N . ASP A 1 79 ? -17.873 -7.820 7.346 1.00 90.88 79 ASP A N 1
ATOM 593 C CA . ASP A 1 79 ? -18.081 -7.257 8.677 1.00 90.88 79 ASP A CA 1
ATOM 594 C C . ASP A 1 79 ? -16.764 -6.720 9.242 1.00 90.88 79 ASP A C 1
ATOM 596 O O . ASP A 1 79 ? -15.800 -7.464 9.439 1.00 90.88 79 ASP A O 1
ATOM 600 N N . GLY A 1 80 ? -16.703 -5.405 9.458 1.00 90.56 80 GLY A N 1
ATOM 601 C CA . GLY A 1 80 ? -15.564 -4.699 10.049 1.00 90.56 80 GLY A CA 1
ATOM 602 C C . GLY A 1 80 ? -14.670 -3.951 9.048 1.00 90.56 80 GLY A C 1
ATOM 603 O O . GLY A 1 80 ? -14.829 -4.059 7.829 1.00 90.56 80 GLY A O 1
ATOM 604 N N . PRO A 1 81 ? -13.685 -3.186 9.546 1.00 94.56 81 PRO A N 1
ATOM 605 C CA . PRO A 1 81 ? -12.822 -2.379 8.698 1.00 94.56 81 PRO A CA 1
ATOM 606 C C . PRO A 1 81 ? -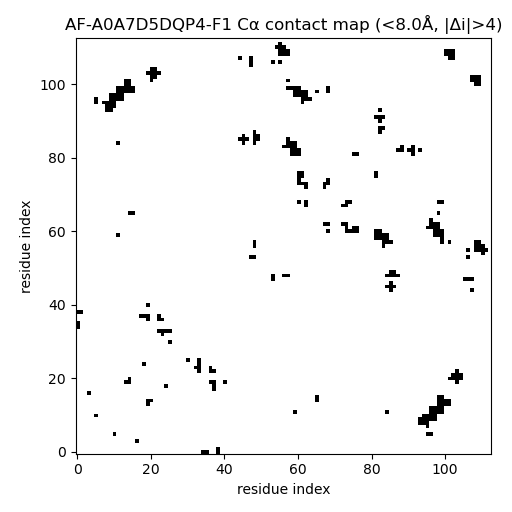11.919 -3.242 7.810 1.00 94.56 81 PRO A C 1
ATOM 608 O O . PRO A 1 81 ? -11.578 -4.392 8.116 1.00 94.56 81 PRO A O 1
ATOM 611 N N . CYS A 1 82 ? -11.526 -2.658 6.685 1.00 96.44 82 CYS A N 1
ATOM 612 C CA . CYS A 1 82 ? -10.467 -3.196 5.847 1.00 96.44 82 CYS A CA 1
ATOM 613 C C . CYS A 1 82 ? -9.096 -2.950 6.482 1.00 96.44 82 CYS A C 1
ATOM 615 O O . CYS A 1 82 ? -8.905 -1.895 7.094 1.00 96.44 82 CYS A O 1
ATOM 617 N N . PRO A 1 83 ? -8.133 -3.873 6.323 1.00 97.44 83 PRO A N 1
ATOM 618 C CA . PRO A 1 83 ? -6.798 -3.667 6.853 1.00 97.44 83 PRO A CA 1
ATOM 619 C C . PRO A 1 83 ? -6.093 -2.533 6.106 1.00 97.44 83 PRO A C 1
ATOM 621 O O . PRO A 1 83 ? -6.300 -2.304 4.908 1.00 97.44 83 PRO A O 1
ATOM 624 N N . ILE A 1 84 ? -5.239 -1.828 6.838 1.00 97.31 84 ILE A N 1
ATOM 625 C CA . ILE A 1 84 ? -4.418 -0.735 6.328 1.00 97.31 84 ILE A CA 1
ATOM 626 C C . ILE A 1 84 ? -2.985 -1.247 6.280 1.00 97.31 84 ILE A C 1
ATOM 628 O O . ILE A 1 84 ? -2.474 -1.739 7.285 1.00 97.31 84 ILE A O 1
ATOM 632 N N . LEU A 1 85 ? -2.350 -1.169 5.110 1.00 97.88 85 LEU A N 1
ATOM 633 C CA . LEU A 1 85 ? -0.947 -1.551 4.963 1.00 97.88 85 LEU A CA 1
ATOM 634 C C . LEU A 1 85 ? -0.070 -0.691 5.881 1.00 97.88 85 LEU A C 1
ATOM 636 O O . LEU A 1 85 ? -0.303 0.508 6.016 1.00 97.88 85 LEU A O 1
ATOM 640 N N . GLY A 1 86 ? 0.969 -1.299 6.455 1.00 97.06 86 GLY A N 1
ATOM 641 C CA . GLY A 1 86 ? 1.991 -0.605 7.241 1.00 97.06 86 GLY A CA 1
ATOM 642 C C . GLY A 1 86 ? 1.747 -0.681 8.742 1.00 97.06 86 GLY A C 1
ATOM 643 O O . GLY A 1 86 ? 1.200 -1.668 9.229 1.00 97.06 86 GLY A O 1
ATOM 644 N N . TYR A 1 87 ? 2.166 0.346 9.481 1.00 95.69 87 TYR A N 1
ATOM 645 C CA . TYR A 1 87 ? 2.165 0.344 10.951 1.00 95.69 87 TYR A CA 1
ATOM 646 C C . TYR A 1 87 ? 0.799 -0.001 11.565 1.00 95.69 87 TYR A C 1
ATOM 648 O O . TYR A 1 87 ? 0.711 -0.802 12.490 1.00 95.69 87 TYR A O 1
ATOM 656 N N . ARG A 1 88 ? -0.281 0.524 10.980 1.00 94.69 88 ARG A N 1
ATOM 657 C CA . ARG A 1 88 ? -1.660 0.289 11.430 1.00 94.69 88 ARG A CA 1
ATOM 658 C C . ARG A 1 88 ? -2.222 -1.100 11.113 1.00 94.69 88 ARG A C 1
ATOM 660 O O . ARG A 1 88 ? -3.348 -1.396 11.499 1.00 94.69 88 ARG A O 1
ATOM 667 N N . SER A 1 89 ? -1.472 -1.968 10.433 1.00 96.12 89 SER A N 1
ATOM 668 C CA . SER A 1 89 ? -1.903 -3.358 10.219 1.00 96.12 89 SER A CA 1
ATOM 669 C C . SER A 1 89 ? -2.087 -4.128 11.531 1.00 96.12 89 SER A C 1
ATOM 671 O O . SER A 1 89 ? -2.915 -5.034 11.573 1.00 96.12 89 SER A O 1
ATOM 673 N N . ILE A 1 90 ? -1.401 -3.716 12.606 1.00 95.62 90 ILE A N 1
ATOM 674 C CA . ILE A 1 90 ? -1.539 -4.283 13.955 1.00 95.62 90 ILE A CA 1
ATOM 675 C C . ILE A 1 90 ? -2.956 -4.149 14.536 1.00 95.62 90 ILE A C 1
ATOM 677 O O . ILE A 1 90 ? -3.367 -4.975 15.344 1.00 95.62 90 ILE A O 1
ATOM 681 N N . ASP A 1 91 ? -3.728 -3.157 14.080 1.00 94.44 91 ASP A N 1
ATOM 682 C CA . ASP A 1 91 ? -5.116 -2.937 14.505 1.00 94.44 91 ASP A CA 1
ATOM 683 C C . ASP A 1 91 ? -6.087 -3.964 13.879 1.00 94.44 91 ASP A C 1
ATOM 685 O O . ASP A 1 91 ? -7.292 -3.930 14.134 1.00 94.44 91 ASP A O 1
ATOM 689 N N . SER A 1 92 ? -5.604 -4.841 12.990 1.00 95.38 92 SER A N 1
ATOM 690 C CA . SER A 1 92 ? -6.433 -5.746 12.199 1.00 95.38 92 SER A CA 1
ATOM 691 C C . SER A 1 92 ? -6.238 -7.210 12.586 1.00 95.38 92 SER A C 1
ATOM 693 O O . SER A 1 92 ? -5.131 -7.731 12.576 1.00 95.38 92 SER A O 1
ATOM 695 N N . HIS A 1 93 ? -7.347 -7.915 12.819 1.00 94.31 93 HIS A N 1
ATOM 696 C CA . HIS A 1 93 ? -7.376 -9.374 13.022 1.00 94.31 93 HIS A CA 1
ATOM 697 C C . HIS A 1 93 ? -7.731 -10.148 11.744 1.00 94.31 93 HIS A C 1
ATOM 699 O O . HIS A 1 93 ? -8.149 -11.307 11.787 1.00 94.31 93 HIS A O 1
ATOM 705 N N . ARG A 1 94 ? -7.645 -9.483 10.590 1.00 95.44 94 ARG A N 1
ATOM 706 C CA . ARG A 1 94 ? -7.928 -10.082 9.287 1.00 95.44 94 ARG A CA 1
ATOM 707 C C . ARG A 1 94 ? -6.881 -11.142 8.951 1.00 95.44 94 ARG A C 1
ATOM 709 O O . ARG A 1 94 ? -5.776 -11.121 9.480 1.00 95.44 94 ARG A O 1
ATOM 716 N N . LYS A 1 95 ? -7.229 -12.041 8.027 1.00 95.62 95 LYS A N 1
ATOM 717 C CA . LYS A 1 95 ? -6.276 -12.978 7.428 1.00 95.62 95 LYS A CA 1
ATOM 718 C C . LYS A 1 95 ? -6.394 -13.025 5.910 1.00 95.62 95 LYS A C 1
ATOM 720 O O . LYS A 1 95 ? -7.462 -12.727 5.367 1.00 95.62 95 LYS A O 1
ATOM 725 N N . GLY A 1 96 ? -5.311 -13.405 5.242 1.00 95.69 96 GLY A N 1
ATOM 726 C CA . GLY A 1 96 ? -5.264 -13.672 3.806 1.00 95.69 96 GLY A CA 1
ATOM 727 C C . GLY A 1 96 ? -4.632 -12.558 2.971 1.00 95.69 96 GLY A C 1
ATOM 728 O O . GLY A 1 96 ? -3.890 -11.716 3.473 1.00 95.69 96 GLY A O 1
ATOM 729 N N . LYS A 1 97 ? -4.921 -12.580 1.664 1.00 97.38 97 LYS A N 1
ATOM 730 C CA . LYS A 1 97 ? -4.309 -11.697 0.662 1.00 97.38 97 LYS A CA 1
ATOM 731 C C . LYS A 1 97 ? -5.148 -10.449 0.421 1.00 97.38 97 LYS A C 1
ATOM 733 O O . LYS A 1 97 ? -6.339 -10.550 0.124 1.00 97.38 97 LYS A O 1
ATOM 738 N N . TYR A 1 98 ? -4.506 -9.288 0.475 1.00 97.88 98 TYR A N 1
ATOM 739 C CA . TYR A 1 98 ? -5.151 -7.995 0.281 1.00 97.88 98 TYR A CA 1
ATOM 740 C C . TYR A 1 98 ? -4.469 -7.193 -0.819 1.00 97.88 98 TYR A C 1
ATOM 742 O O . TYR A 1 98 ? -3.246 -7.146 -0.917 1.00 97.88 98 TYR A O 1
ATOM 750 N N . TYR A 1 99 ? -5.274 -6.521 -1.634 1.00 97.88 99 TYR A N 1
ATOM 751 C CA . TYR A 1 99 ? -4.820 -5.758 -2.789 1.00 97.88 99 TYR A CA 1
ATOM 752 C C . TYR A 1 99 ? -5.202 -4.287 -2.662 1.00 97.88 99 TYR A C 1
ATOM 754 O O . TYR A 1 99 ? -6.242 -3.929 -2.106 1.00 97.88 99 TYR A O 1
ATOM 762 N N . LEU A 1 100 ? -4.342 -3.428 -3.197 1.00 97.56 100 LEU A N 1
ATOM 763 C CA . LEU A 1 100 ? -4.521 -1.983 -3.242 1.00 97.56 100 LEU A CA 1
ATOM 764 C C . LEU A 1 100 ? -3.750 -1.397 -4.423 1.00 97.56 100 LEU A C 1
ATOM 766 O O . LEU A 1 100 ? -2.792 -2.004 -4.906 1.00 97.56 100 LEU A O 1
ATOM 770 N N . LYS A 1 101 ? -4.149 -0.207 -4.869 1.00 97.25 101 LYS A N 1
ATOM 771 C CA . LYS A 1 101 ? -3.354 0.626 -5.779 1.00 97.25 101 LYS A CA 1
ATOM 772 C C . LYS A 1 101 ? -2.642 1.737 -5.014 1.00 97.25 101 LYS A C 1
ATOM 774 O O . LYS A 1 101 ? -3.130 2.198 -3.983 1.00 97.25 101 LYS A O 1
ATOM 779 N N . THR A 1 102 ? -1.510 2.177 -5.554 1.00 97.44 102 THR A N 1
ATOM 780 C CA . THR A 1 102 ? -0.748 3.330 -5.056 1.00 97.44 102 THR A CA 1
ATOM 781 C C . THR A 1 102 ? -0.455 4.313 -6.188 1.00 97.44 102 THR A C 1
ATOM 783 O O . THR A 1 102 ? -0.484 3.955 -7.366 1.00 97.44 102 THR A O 1
ATOM 786 N N . ASN A 1 103 ? -0.112 5.549 -5.840 1.00 97.06 103 ASN A N 1
ATOM 787 C CA . ASN A 1 103 ? 0.449 6.520 -6.776 1.00 97.06 103 ASN A CA 1
ATOM 788 C C . ASN A 1 103 ? 1.907 6.172 -7.131 1.00 97.06 103 ASN A C 1
ATOM 790 O O . ASN A 1 103 ? 2.537 5.317 -6.501 1.00 97.06 103 ASN A O 1
ATOM 794 N N . SER A 1 104 ? 2.452 6.857 -8.140 1.00 96.31 104 SER A N 1
ATOM 795 C CA . SER A 1 104 ? 3.858 6.738 -8.558 1.00 96.31 104 SER A CA 1
ATOM 796 C C . SER A 1 104 ? 4.839 7.525 -7.688 1.00 96.31 104 SER A C 1
ATOM 798 O O . SER A 1 104 ? 6.045 7.283 -7.748 1.00 96.31 104 SER A O 1
ATOM 800 N N . GLN A 1 105 ? 4.344 8.461 -6.881 1.00 95.31 105 GLN A N 1
ATOM 801 C CA . GLN A 1 105 ? 5.125 9.327 -5.998 1.00 95.31 105 GLN A CA 1
ATOM 802 C C . GLN A 1 105 ? 4.377 9.545 -4.683 1.00 95.31 105 GLN A C 1
ATOM 804 O O . GLN A 1 105 ? 3.177 9.276 -4.610 1.00 95.31 105 GLN A O 1
ATOM 809 N N . SER A 1 106 ? 5.095 10.020 -3.665 1.00 94.50 106 SER A N 1
ATOM 810 C CA . SER A 1 106 ? 4.505 10.371 -2.374 1.00 94.50 106 SER A CA 1
ATOM 811 C C . SER A 1 106 ? 3.546 11.571 -2.522 1.00 94.50 106 SER A C 1
ATOM 813 O O . SER A 1 106 ? 3.880 12.505 -3.256 1.00 94.50 106 SER A O 1
ATOM 815 N N . PRO A 1 107 ? 2.374 11.587 -1.857 1.00 95.44 107 PRO A N 1
ATOM 816 C CA . PRO A 1 107 ? 1.821 10.495 -1.059 1.00 95.44 107 PRO A CA 1
ATOM 817 C C . PRO A 1 107 ? 1.451 9.294 -1.942 1.00 95.44 107 PRO A C 1
ATOM 819 O O . PRO A 1 107 ? 0.670 9.420 -2.889 1.00 95.44 107 PRO A O 1
ATOM 822 N N . PHE A 1 108 ? 2.011 8.122 -1.637 1.00 97.19 108 PHE A N 1
ATOM 823 C CA . PHE A 1 108 ? 1.772 6.904 -2.405 1.00 97.19 108 PHE A CA 1
ATOM 824 C C . PHE A 1 108 ? 0.368 6.367 -2.157 1.00 97.19 108 PHE A C 1
ATOM 826 O O . PHE A 1 108 ? -0.205 5.743 -3.052 1.00 97.19 108 PHE A O 1
ATOM 833 N N . CYS A 1 109 ? -0.215 6.605 -0.981 1.00 96.50 109 CYS A N 1
ATOM 834 C CA . CYS A 1 109 ? -1.613 6.261 -0.762 1.00 96.50 109 CYS A CA 1
ATOM 835 C C . CYS A 1 109 ? -2.537 7.025 -1.722 1.00 96.50 109 CYS A C 1
ATOM 837 O O . CYS A 1 109 ? -2.298 8.171 -2.106 1.00 96.50 109 CYS A O 1
ATOM 839 N N . MET A 1 110 ? -3.632 6.381 -2.119 1.00 93.56 110 MET A N 1
ATOM 840 C CA . MET A 1 110 ? -4.646 7.017 -2.952 1.00 93.56 110 MET A CA 1
ATOM 841 C C . MET A 1 110 ? -5.724 7.644 -2.070 1.00 93.56 110 MET A C 1
ATOM 843 O O . MET A 1 110 ? -6.250 7.002 -1.159 1.00 93.56 110 MET A O 1
ATOM 847 N N . LYS A 1 111 ? -6.099 8.892 -2.361 1.00 85.00 111 LYS A N 1
ATOM 848 C CA . LYS A 1 111 ? -7.309 9.489 -1.788 1.00 85.00 111 LYS A CA 1
ATOM 849 C C . LYS A 1 111 ? -8.525 8.799 -2.396 1.00 85.00 111 LYS A C 1
ATOM 851 O O . LYS A 1 111 ? -8.609 8.650 -3.616 1.00 85.00 111 LYS A O 1
ATOM 856 N N . ARG A 1 112 ? -9.463 8.377 -1.549 1.00 66.81 112 ARG A N 1
ATOM 857 C CA . ARG A 1 112 ? -10.771 7.912 -2.014 1.00 66.81 112 ARG A CA 1
ATOM 858 C C . ARG A 1 112 ? -11.510 9.122 -2.593 1.00 66.81 112 ARG A C 1
ATOM 860 O O . ARG A 1 112 ? -11.569 10.155 -1.930 1.00 66.81 112 ARG A O 1
ATOM 867 N N . LYS A 1 113 ? -11.969 9.004 -3.838 1.00 52.22 113 LYS A N 1
ATOM 868 C CA . LYS A 1 113 ? -12.955 9.924 -4.415 1.00 52.22 113 LYS A CA 1
ATOM 869 C C . LYS A 1 113 ? -14.348 9.504 -3.974 1.00 52.22 113 LYS A C 1
ATOM 871 O O . LYS A 1 113 ? -14.528 8.280 -3.767 1.00 52.22 113 LYS A O 1
#

Secondary structure (DSSP, 8-state):
---SS--SSEEEEEGGGSS-TTSPP-BTTB-SHHHHHHHHHHHHHHHHTT-TT-SS--B-EE-S-HHHHHTT-----SSSPPPBSSGGGGG----EEEEE---SSSS-SPPP-

Foldseek 3Di:
DDDPDDDDQEAEQEVQLAFAAQFDDDDVPDDPRRVVVSVCVLVVQQVLQPDPPDPAFQFWWDDPGVVCVVVVVTDDNPPDGGATPYPRNVVDPHGDYTYGYFHSDPVRGDDDD

Nearest PDB structures (foldseek):
  2ppl-assembly1_A  TM=8.516E-01  e=4.055E-08  Homo sapiens
  1rp1-assembly1_A  TM=8.462E-01  e=1.539E-07  Canis lupus familiaris
  6e7k-assembly1_A  TM=7.953E-01  e=9.649E-08  Homo sapiens
  6ob0-assembly3_C  TM=8.080E-01  e=5.839E-07  Homo sapiens
  6oaz-assembly3_C  TM=8.326E-01  e=1.697E-06  Homo sapiens

InterPro domains:
  IPR000734 Triacylglycerol lipase family [PTHR11610] (1-111)
  IPR013818 Lipase [PF00151] (1-108)
  IPR029058 Alpha/Beta hydrolase fold [G3DSA:3.40.50.1820] (1-110)
  IPR029058 Alpha/Beta hydrolase fold [SSF53474] (1-109)

Sequence (113 aa):
LGTPHAWGDIDFYPNGASDQPGCPKPVSGGLHADVSCSHHRAISYFLETLQQNQTCQFQAYPCSTFKDYLKGSCTSCGDGPCPILGYRSIDSHRKGKYYLKTNSQSPFCMKRK

Solvent-accessible surface area (backbone atoms only — not comparable to full-atom values): 6873 Å² total; per-residue (Å²): 130,89,76,92,73,80,84,59,60,62,32,77,26,58,52,61,65,59,74,40,58,73,42,61,72,84,50,97,89,57,89,56,66,28,58,50,45,32,54,51,42,62,56,52,54,36,58,54,51,70,46,90,84,60,88,51,54,48,60,28,27,51,44,98,42,57,67,46,41,73,71,59,77,35,86,58,54,71,89,62,82,56,48,30,61,44,70,62,35,78,82,44,91,64,73,48,50,24,39,34,71,57,44,54,50,86,73,36,44,47,69,85,128

Radius of gyration: 14.22 Å; Cα contacts (8 Å, |Δi|>4): 169; chains: 1; bounding box: 37×31×38 Å

Organism: Lottia gigantea (NCBI:txid225164)

pLDDT: mean 90.88, std 11.03, range [52.22, 98.19]